Protein AF-A0A6V8CDV5-F1 (afdb_monomer)

Nearest PDB structures (foldseek):
  6y2l-assembly1_Sd  TM=8.965E-01  e=7.879E-04  Homo sapiens
  6y0g-assembly1_Sd  TM=8.993E-01  e=1.262E-03  Homo sapiens
  7oyb-assembly1_d2  TM=8.804E-01  e=1.727E-03  Danio re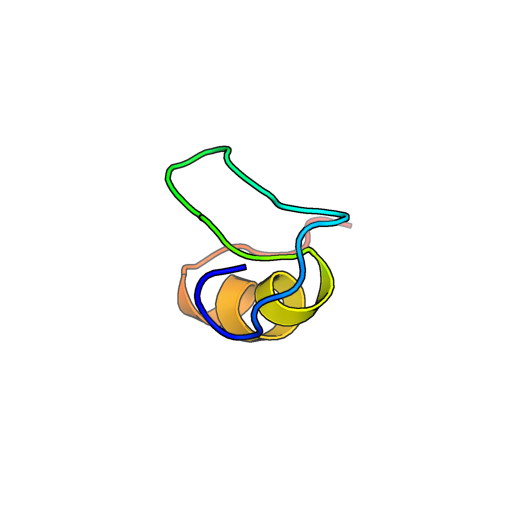rio
  8cbj-assembly1_d  TM=8.302E-01  e=9.970E-04  Saccharomyces cerevisiae W303
  6d9j-assembly1_ee  TM=8.496E-01  e=1.262E-03  Oryctolagus cuniculus

Radius of gyration: 9.69 Å; Cα contacts (8 Å, |Δi|>4): 32; chains: 1; bounding box: 22×22×23 Å

Mean predicted aligned error: 3.82 Å

Solvent-accessible surface area (backbone atoms only — not comparable to full-atom values): 2294 Å² total; per-residue (Å²): 36,82,90,72,71,43,82,67,66,54,43,61,66,95,77,41,53,31,21,64,70,61,38,64,70,47,30,58,78,75,68,52,72,88,82,129

Structure (mmCIF, N/CA/C/O backbone):
data_AF-A0A6V8CDV5-F1
#
_entry.id   AF-A0A6V8CDV5-F1
#
loop_
_atom_site.group_PDB
_atom_site.id
_atom_site.type_symbol
_atom_site.label_atom_id
_atom_site.label_alt_id
_atom_site.label_comp_id
_atom_site.label_asym_id
_atom_site.label_entity_id
_atom_site.label_seq_id
_atom_site.pdbx_PDB_ins_code
_atom_site.Cartn_x
_atom_site.Cartn_y
_atom_site.Cartn_z
_atom_site.occupancy
_atom_site.B_iso_or_equiv
_atom_site.auth_seq_id
_atom_site.auth_comp_id
_atom_site.auth_asym_id
_atom_site.auth_atom_id
_atom_site.pdbx_PDB_model_num
ATOM 1 N N . CYS A 1 1 ? 5.440 -7.208 -6.030 1.00 88.31 1 CYS A N 1
ATOM 2 C CA . CYS A 1 1 ? 4.117 -6.604 -5.788 1.00 88.31 1 CYS A CA 1
ATOM 3 C C . CYS A 1 1 ? 3.150 -7.417 -6.603 1.00 88.31 1 CYS A C 1
ATOM 5 O O . CYS A 1 1 ? 3.322 -7.422 -7.812 1.00 88.31 1 CYS A O 1
ATOM 7 N N . ARG A 1 2 ? 2.199 -8.132 -5.996 1.00 86.69 2 ARG A N 1
ATOM 8 C CA . ARG A 1 2 ? 1.281 -8.990 -6.772 1.00 86.69 2 ARG A CA 1
ATOM 9 C C . ARG A 1 2 ? 0.428 -8.215 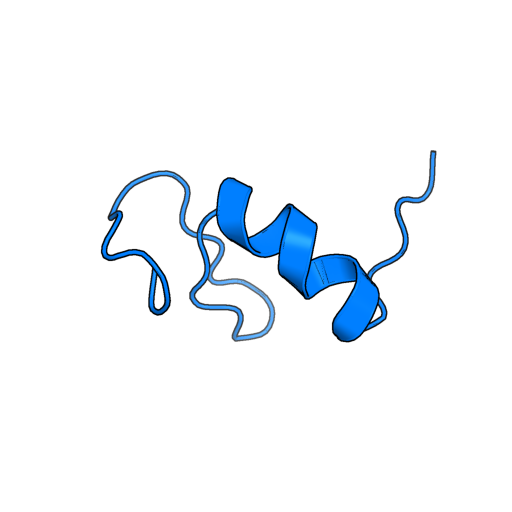-7.786 1.00 86.69 2 ARG A C 1
ATOM 11 O O . ARG A 1 2 ? 0.069 -8.771 -8.806 1.00 86.69 2 ARG A O 1
ATOM 18 N N . ARG A 1 3 ? 0.153 -6.932 -7.518 1.00 86.38 3 ARG A N 1
ATOM 19 C CA . ARG A 1 3 ? -0.660 -6.057 -8.382 1.00 86.38 3 ARG A CA 1
ATOM 20 C C . ARG A 1 3 ? 0.135 -5.429 -9.531 1.00 86.38 3 ARG A C 1
ATOM 22 O O . ARG A 1 3 ? -0.376 -5.263 -10.621 1.00 86.38 3 ARG A O 1
ATOM 29 N N . CYS A 1 4 ? 1.381 -5.053 -9.259 1.00 89.31 4 CYS A N 1
ATOM 30 C CA . CYS A 1 4 ? 2.147 -4.129 -10.094 1.00 89.31 4 CYS A CA 1
ATOM 31 C C . CYS A 1 4 ? 3.509 -4.670 -10.557 1.00 89.31 4 CYS A C 1
ATOM 33 O O . CYS A 1 4 ? 4.312 -3.921 -11.101 1.00 89.31 4 CYS A O 1
ATOM 35 N N . GLY A 1 5 ? 3.855 -5.923 -10.241 1.00 88.44 5 GLY A N 1
ATOM 36 C CA . GLY A 1 5 ? 5.121 -6.564 -10.642 1.00 88.44 5 GLY A CA 1
ATOM 37 C C . GLY A 1 5 ? 6.400 -6.009 -9.989 1.00 88.44 5 GLY A C 1
ATOM 38 O O . GLY A 1 5 ? 7.440 -6.663 -9.988 1.00 88.44 5 GLY A O 1
ATOM 39 N N . ARG A 1 6 ? 6.344 -4.835 -9.348 1.00 87.81 6 ARG A N 1
ATOM 40 C CA . ARG A 1 6 ? 7.505 -4.160 -8.744 1.00 87.81 6 ARG A CA 1
ATOM 41 C C . ARG A 1 6 ? 8.156 -4.999 -7.631 1.00 87.81 6 ARG A C 1
ATOM 43 O O . ARG A 1 6 ? 7.461 -5.512 -6.745 1.00 87.81 6 ARG A O 1
ATOM 50 N N . ARG A 1 7 ? 9.492 -5.116 -7.663 1.00 85.31 7 ARG A N 1
ATOM 51 C CA . ARG A 1 7 ? 10.300 -5.901 -6.699 1.00 85.31 7 ARG A CA 1
ATOM 52 C C . ARG A 1 7 ? 10.812 -5.085 -5.504 1.00 85.31 7 ARG A C 1
ATOM 54 O O . ARG A 1 7 ? 11.090 -5.653 -4.457 1.00 85.31 7 ARG A O 1
ATOM 61 N N . ARG A 1 8 ? 10.907 -3.757 -5.637 1.00 85.94 8 ARG A N 1
ATOM 62 C CA . ARG A 1 8 ? 11.340 -2.844 -4.563 1.00 85.94 8 ARG A CA 1
ATOM 63 C C . ARG A 1 8 ? 10.165 -2.366 -3.709 1.00 85.94 8 ARG A C 1
ATOM 65 O O . ARG A 1 8 ? 9.055 -2.206 -4.217 1.00 85.94 8 ARG A O 1
ATOM 72 N N . GLY A 1 9 ? 10.435 -2.092 -2.428 1.00 86.31 9 GLY A N 1
ATOM 73 C CA . GLY A 1 9 ? 9.453 -1.514 -1.501 1.00 86.31 9 GLY A CA 1
ATOM 74 C C . GLY A 1 9 ? 8.233 -2.407 -1.288 1.00 86.31 9 GLY A C 1
ATOM 75 O O . GLY A 1 9 ? 7.109 -1.907 -1.237 1.00 86.31 9 GLY A O 1
ATOM 76 N N . LEU A 1 10 ? 8.460 -3.722 -1.256 1.00 91.94 10 LEU A N 1
ATOM 77 C CA . LEU A 1 10 ? 7.443 -4.728 -0.997 1.00 91.94 10 LEU A CA 1
ATOM 78 C C . LEU A 1 10 ? 7.160 -4.812 0.496 1.00 91.94 10 LEU A C 1
ATOM 80 O O . LEU A 1 10 ? 8.022 -5.203 1.278 1.00 91.94 10 LEU A O 1
ATOM 84 N N . ILE A 1 11 ? 5.925 -4.507 0.865 1.00 90.31 11 ILE A N 1
ATOM 85 C CA . ILE A 1 11 ? 5.363 -4.935 2.133 1.00 90.31 11 ILE A CA 1
ATOM 86 C C . ILE A 1 11 ? 5.189 -6.455 2.008 1.00 90.31 11 ILE A C 1
ATOM 88 O O . ILE A 1 11 ? 4.798 -6.976 0.963 1.00 90.31 11 ILE A O 1
ATOM 92 N N . ARG A 1 12 ? 5.632 -7.187 3.028 1.00 90.19 12 ARG A N 1
ATOM 93 C CA . ARG A 1 12 ? 5.443 -8.645 3.160 1.00 90.19 12 ARG A CA 1
ATOM 94 C C . ARG A 1 12 ? 4.761 -9.012 4.477 1.00 90.19 12 ARG A C 1
ATOM 96 O O . ARG A 1 12 ? 4.346 -10.152 4.660 1.00 90.19 12 ARG A O 1
ATOM 103 N N . ARG A 1 13 ? 4.655 -8.040 5.384 1.00 85.31 13 ARG A N 1
ATOM 104 C CA . ARG A 1 13 ? 4.030 -8.181 6.696 1.00 85.31 13 ARG A CA 1
ATOM 105 C C . ARG A 1 13 ? 2.520 -8.368 6.532 1.00 85.31 13 ARG A C 1
ATOM 107 O O . ARG A 1 13 ? 1.947 -7.889 5.556 1.00 85.31 13 ARG A O 1
ATOM 114 N N . HIS A 1 14 ? 1.897 -9.079 7.470 1.00 86.00 14 HIS A N 1
ATOM 115 C CA . HIS A 1 14 ? 0.452 -9.358 7.465 1.00 86.00 14 HIS A CA 1
ATOM 116 C C . HIS A 1 14 ? -0.050 -10.059 6.183 1.00 86.00 14 HIS A C 1
ATOM 118 O O . HIS A 1 14 ? -1.195 -9.889 5.787 1.00 86.00 14 HIS A O 1
ATOM 124 N N . GLY A 1 15 ? 0.818 -10.798 5.474 1.00 85.44 15 GLY A N 1
ATOM 125 C CA . GLY A 1 15 ? 0.465 -11.477 4.216 1.00 85.44 15 GLY A CA 1
ATOM 126 C C . GLY A 1 15 ? 0.250 -10.544 3.013 1.00 85.44 15 GLY A C 1
ATOM 127 O O . GLY A 1 15 ? -0.009 -11.004 1.898 1.00 85.44 15 GLY A O 1
ATOM 128 N N . LEU A 1 16 ? 0.416 -9.233 3.193 1.00 84.25 16 LEU A N 1
ATOM 129 C CA . LEU A 1 16 ? 0.178 -8.223 2.170 1.00 84.25 16 LEU A CA 1
ATOM 130 C C . LEU A 1 16 ? 1.365 -8.151 1.212 1.00 84.25 16 LEU A C 1
ATOM 132 O O . LEU A 1 16 ? 2.235 -7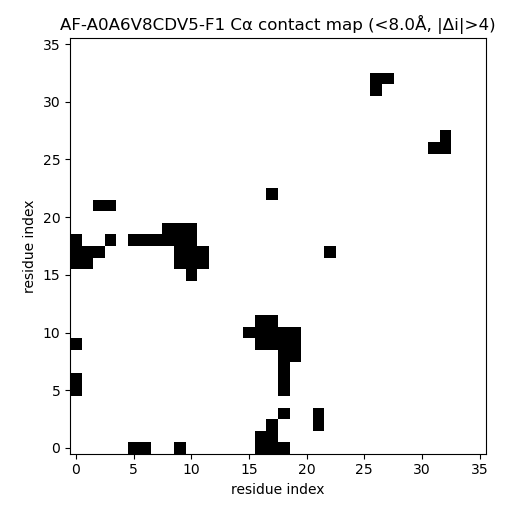.316 1.387 1.00 84.25 16 LEU A O 1
ATOM 136 N N . ARG A 1 17 ? 1.416 -9.008 0.181 1.00 89.88 17 ARG A N 1
ATOM 137 C CA . ARG A 1 17 ? 2.464 -9.023 -0.874 1.00 89.88 17 ARG A CA 1
ATOM 138 C C . ARG A 1 17 ? 2.364 -7.836 -1.861 1.00 89.88 17 ARG A C 1
ATOM 140 O O . ARG A 1 17 ? 2.434 -8.009 -3.087 1.00 89.88 17 ARG A O 1
ATOM 147 N N . LEU A 1 18 ? 2.182 -6.622 -1.349 1.00 92.19 18 LEU A N 1
ATOM 148 C CA . LEU A 1 18 ? 1.950 -5.385 -2.105 1.00 92.19 18 LEU A CA 1
ATOM 149 C C . LEU A 1 18 ? 3.1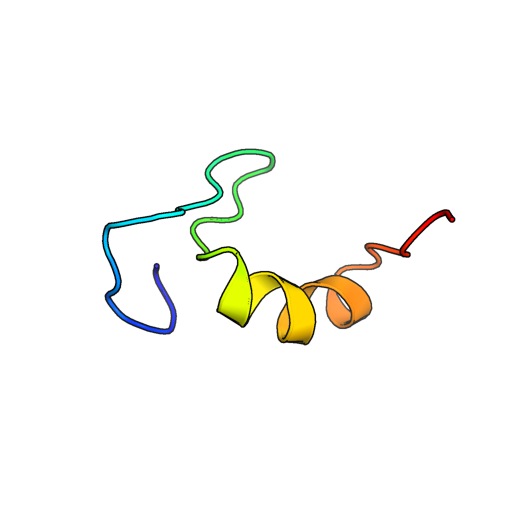36 -4.426 -1.974 1.00 92.19 18 LEU A C 1
ATOM 151 O O . LEU A 1 18 ? 3.893 -4.494 -1.016 1.00 92.19 18 LEU A O 1
ATOM 155 N N . CYS A 1 19 ? 3.345 -3.544 -2.954 1.00 92.81 19 CYS A N 1
ATOM 156 C CA . CYS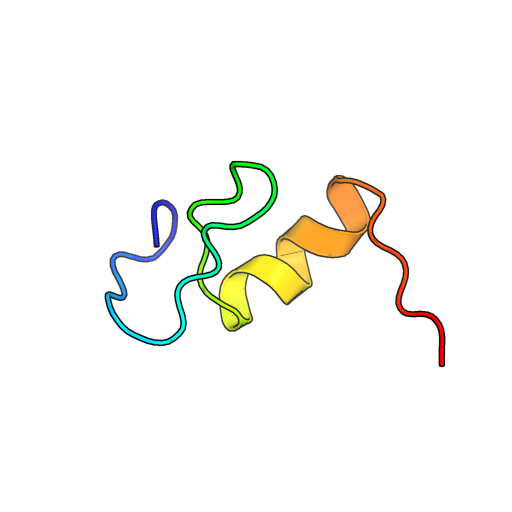 A 1 19 ? 4.311 -2.458 -2.766 1.00 92.81 19 CYS A CA 1
ATOM 157 C C . CYS A 1 19 ? 3.681 -1.310 -1.971 1.00 92.81 19 CYS A C 1
ATOM 159 O O . CYS A 1 19 ? 2.459 -1.172 -1.942 1.00 92.81 19 CYS A O 1
ATOM 161 N N . ARG A 1 20 ? 4.519 -0.438 -1.404 1.00 90.94 20 ARG A N 1
ATOM 162 C CA . ARG A 1 20 ? 4.064 0.752 -0.667 1.00 90.94 20 ARG A CA 1
ATOM 163 C C . ARG A 1 20 ? 3.128 1.677 -1.453 1.00 90.94 20 ARG A C 1
ATOM 165 O O . ARG A 1 20 ? 2.297 2.322 -0.835 1.00 90.94 20 ARG A O 1
ATOM 172 N N . GLN A 1 21 ? 3.263 1.764 -2.784 1.00 90.00 21 GLN A N 1
ATOM 173 C CA . GLN A 1 21 ? 2.354 2.579 -3.600 1.00 90.00 21 GLN A CA 1
ATOM 174 C C . GLN A 1 21 ? 0.973 1.933 -3.672 1.00 90.00 21 GLN A C 1
ATOM 176 O O . GLN A 1 21 ? 0.014 2.539 -3.222 1.00 90.00 21 GLN A O 1
ATOM 181 N N . CYS A 1 22 ? 0.887 0.675 -4.115 1.00 91.25 22 CYS A N 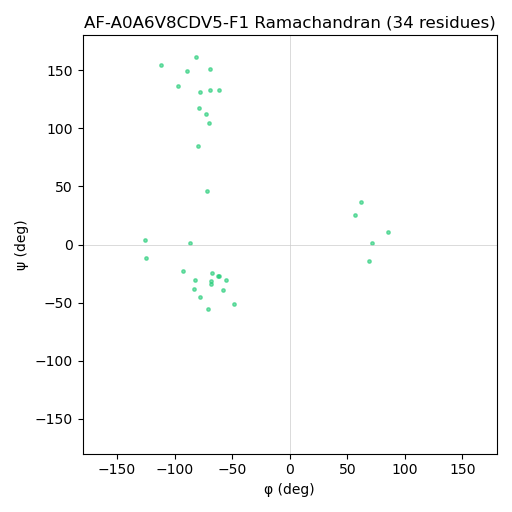1
ATOM 182 C CA . CYS A 1 22 ? -0.393 -0.034 -4.189 1.00 91.25 22 CYS A CA 1
ATOM 183 C C . CYS A 1 22 ? -1.059 -0.207 -2.821 1.00 91.25 22 CYS A C 1
ATOM 185 O O . CYS A 1 22 ? -2.272 -0.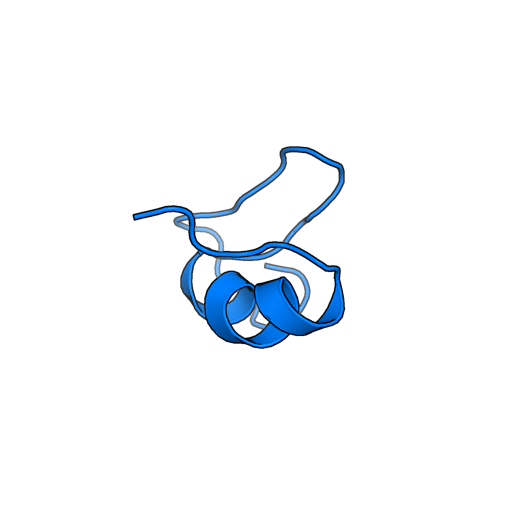337 -2.743 1.00 91.25 22 CYS A O 1
ATOM 187 N N . PHE A 1 23 ? -0.283 -0.237 -1.739 1.00 91.56 23 PHE A N 1
ATOM 188 C CA . PHE A 1 23 ? -0.839 -0.307 -0.395 1.00 91.56 23 PHE A CA 1
ATOM 189 C C . PHE A 1 23 ? -1.593 0.967 0.012 1.00 91.56 23 PHE A C 1
ATOM 191 O O . PHE A 1 23 ? -2.478 0.873 0.849 1.00 91.56 23 PHE A O 1
ATOM 198 N N . ARG A 1 24 ? -1.307 2.138 -0.574 1.00 89.94 24 ARG A N 1
ATOM 199 C CA . ARG A 1 24 ? -2.081 3.358 -0.281 1.00 89.94 24 ARG A CA 1
ATOM 200 C C . ARG A 1 24 ? -3.507 3.276 -0.814 1.00 89.94 24 ARG A C 1
ATOM 202 O O . ARG A 1 24 ? -4.403 3.789 -0.159 1.00 89.94 24 ARG A O 1
ATOM 209 N N . ASP A 1 25 ? -3.693 2.606 -1.947 1.00 89.50 25 ASP A N 1
ATOM 210 C CA . ASP A 1 25 ? -5.011 2.438 -2.563 1.00 89.50 25 ASP A CA 1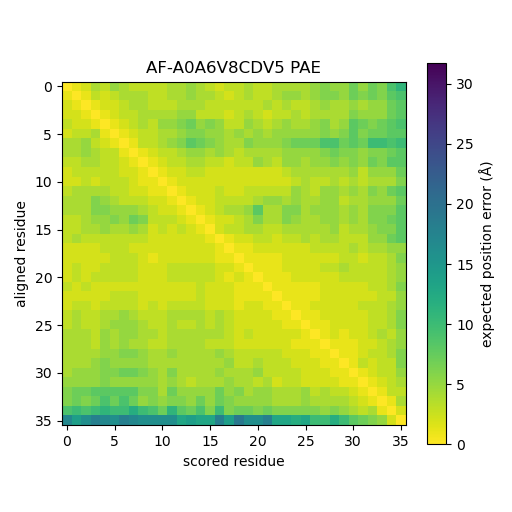
ATOM 211 C C . ASP A 1 25 ? -5.808 1.347 -1.847 1.00 89.50 25 ASP A C 1
ATOM 213 O O . ASP A 1 25 ? -6.973 1.529 -1.530 1.00 89.50 25 ASP A O 1
ATOM 217 N N . VAL A 1 26 ? -5.152 0.215 -1.561 1.00 89.50 26 VAL A N 1
ATOM 218 C CA . VAL A 1 26 ? -5.817 -0.958 -0.976 1.00 89.50 26 VAL A CA 1
ATOM 219 C C . VAL A 1 26 ? -5.964 -0.824 0.540 1.00 89.50 26 VAL A C 1
ATOM 221 O O . VAL A 1 26 ? -6.915 -1.339 1.104 1.00 89.50 26 VAL A O 1
ATOM 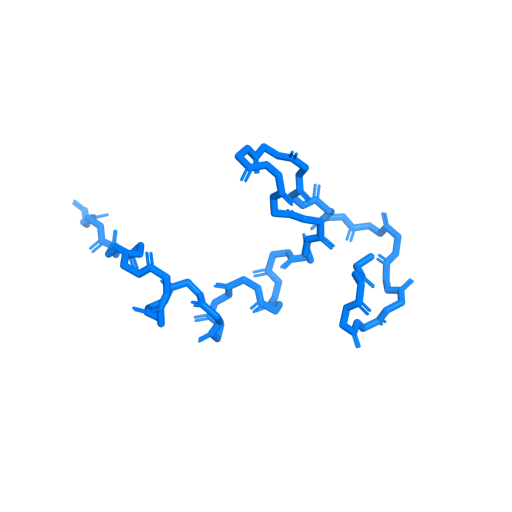224 N N . GLY A 1 27 ? -5.042 -0.134 1.218 1.00 90.00 27 GLY A N 1
ATOM 225 C CA . GLY A 1 27 ? -5.003 0.016 2.677 1.00 90.00 27 GLY A CA 1
ATOM 226 C C . GLY A 1 27 ? -6.345 0.419 3.305 1.00 90.00 27 GLY A C 1
ATOM 227 O O . GLY A 1 27 ? -6.794 -0.293 4.205 1.00 90.00 27 GLY A O 1
ATOM 228 N N . PRO A 1 28 ? -7.014 1.479 2.813 1.00 90.12 28 PRO A N 1
ATOM 229 C CA . PRO A 1 28 ? -8.342 1.872 3.280 1.00 90.12 28 PRO A CA 1
ATOM 230 C C . PRO A 1 28 ? -9.396 0.766 3.129 1.00 90.12 28 PRO A C 1
ATOM 232 O O . PRO A 1 28 ? -10.199 0.575 4.037 1.00 90.12 28 PRO A O 1
ATOM 235 N N . GLU A 1 29 ? -9.363 0.000 2.032 1.00 89.19 29 GLU A N 1
ATOM 236 C CA . GLU A 1 29 ? -10.316 -1.089 1.756 1.00 89.19 29 GLU A CA 1
ATOM 237 C C . GLU A 1 29 ? -10.149 -2.273 2.726 1.00 89.19 29 GLU A C 1
ATOM 239 O O . GLU A 1 29 ? -11.122 -2.930 3.079 1.00 89.19 29 GLU A O 1
ATOM 244 N N . ILE A 1 30 ? -8.923 -2.535 3.200 1.00 88.38 30 ILE A N 1
ATOM 245 C CA . ILE A 1 30 ? -8.622 -3.607 4.177 1.00 88.38 30 ILE A CA 1
ATOM 246 C C . ILE A 1 30 ? -8.792 -3.151 5.632 1.00 88.38 30 ILE A C 1
ATOM 248 O O . ILE A 1 30 ? -8.508 -3.919 6.549 1.00 88.38 30 ILE A O 1
ATOM 252 N N . GLY A 1 31 ? -9.197 -1.899 5.861 1.00 89.31 31 GLY A N 1
ATOM 253 C CA . GLY A 1 31 ? -9.365 -1.337 7.202 1.00 89.31 31 GLY A CA 1
ATOM 254 C C . GLY A 1 31 ? -8.092 -0.750 7.822 1.00 89.31 31 GLY A C 1
ATOM 255 O O . GLY A 1 31 ? -8.097 -0.401 9.002 1.00 89.31 31 GLY A O 1
ATOM 256 N N . PHE A 1 32 ? -7.005 -0.578 7.059 1.00 88.88 32 PHE A N 1
ATOM 257 C CA . PHE A 1 32 ? -5.868 0.210 7.537 1.00 88.88 32 PHE A CA 1
ATOM 258 C C . PHE A 1 32 ? -6.234 1.694 7.520 1.00 88.88 32 PHE A C 1
ATOM 260 O O . PHE A 1 32 ? -6.375 2.307 6.462 1.00 88.88 32 PHE A O 1
ATOM 267 N N . ARG A 1 33 ? -6.339 2.293 8.709 1.00 86.69 33 ARG A N 1
ATOM 268 C CA . ARG A 1 33 ? -6.489 3.742 8.871 1.00 86.69 33 ARG A CA 1
ATOM 269 C C . ARG A 1 33 ? -5.132 4.372 9.151 1.00 86.69 33 ARG A C 1
ATOM 271 O O . ARG A 1 33 ? -4.353 3.867 9.957 1.00 86.69 33 ARG A O 1
ATOM 278 N N . LYS A 1 34 ? -4.859 5.500 8.497 1.00 83.88 34 LYS A N 1
ATOM 279 C CA . LYS A 1 34 ? -3.721 6.349 8.851 1.00 83.88 34 LYS A CA 1
ATOM 280 C C . LYS A 1 34 ? -4.032 7.002 10.201 1.00 83.88 34 LYS A C 1
ATOM 282 O O . LYS A 1 34 ? -4.848 7.917 10.254 1.00 83.88 34 LYS A O 1
ATOM 287 N N . LEU A 1 35 ? -3.406 6.516 11.268 1.00 86.19 35 LEU A N 1
ATOM 288 C CA . LEU A 1 35 ? -3.290 7.276 12.510 1.00 86.19 35 LEU A CA 1
ATOM 289 C C . LEU A 1 35 ? -2.180 8.311 12.317 1.00 86.19 35 LEU A C 1
ATOM 291 O O . LEU A 1 35 ? -1.141 7.996 11.730 1.00 86.19 35 LEU A O 1
ATOM 295 N N . ASN A 1 36 ? -2.490 9.555 12.669 1.00 72.12 36 ASN A N 1
ATOM 296 C CA . ASN A 1 36 ? -1.657 10.720 12.391 1.00 72.12 36 ASN A CA 1
ATOM 297 C C . ASN A 1 36 ? -0.651 10.960 13.511 1.00 72.12 36 ASN A C 1
ATOM 299 O O . ASN A 1 36 ? -1.038 10.743 14.679 1.00 72.12 36 ASN A O 1
#

Foldseek 3Di:
DVVPPDPPQADPPPNRRDHPVVCVVCCVVVPNDDDD

Secondary structure (DSSP, 8-state):
-TTT---SSB--GGG---BHHHHHHHHHHTT-----

Sequence (36 aa):
CRRCGRRRGLIRRHGLRLCRQCFRDVGPEIGFRKLN

pLDDT: mean 88.06, std 3.55, range [72.12, 92.81]